Protein AF-A0A8J6DEE0-F1 (afdb_monomer)

Sequence (124 aa):
MSVDHVIMLTVALDGKPYLVEISVLSPFAGILVGMDFVLGQICALAHLVRYLLPVAPDPVIQHCNIRCMNGGSCSDDHCLCQKGYIGTHCGQPVCESGCLNGGRCVAPNRCACTYGFTGPQCER

Mean predicted aligned error: 17.92 Å

Secondary structure (DSSP, 8-state):
----EEEEEEEEETTEEEEEEEEE----SS---S----S-GGGGGSS---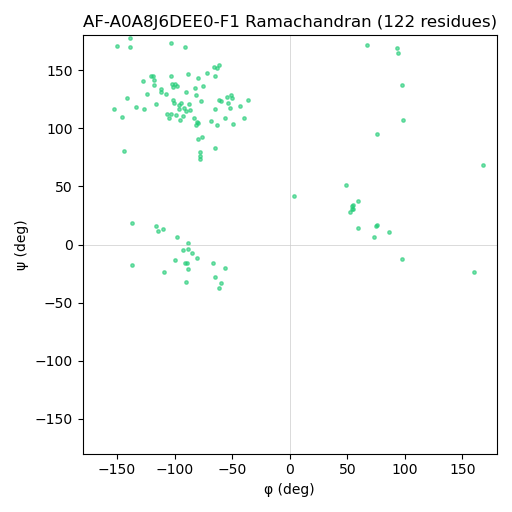-EEE----------SS---TTPEEETTEEEPPTTEESTTS-EE--TT---TT-EEEETTEEEPPTT--STTS--

Organism: Galemys pyrenaicus (NCBI:txid202257)

Radius of gyration: 30.8 Å; Cα contacts (8 Å, |Δi|>4): 199; chains: 1; bounding box: 59×52×76 Å

Nearest PDB structures (foldseek):
  3ho3-assembly1_A  TM=8.886E-01  e=1.065E-04  Homo sapiens
  7pgm-assembly1_C  TM=8.117E-01  e=1.065E-04  Homo sapiens
  2wft-assembly2_B  TM=7.739E-01  e=7.203E-05  Homo sapiens
  3ho5-assembly1_A  TM=5.168E-01  e=3.087E-05  Homo sapiens
  3ho4-assembly1_A  TM=5.365E-01  e=8.759E-05  Homo sapiens

pLDDT: mean 70.2, std 19.72, range [33.81, 92.88]

Foldseek 3Di:
DDQDDFDWDWDADPNFTWIFTDRDDDPDPPDDDDDDDDDDPPVVPPPPRPDRDRPPPPPPPVPLVAAAPPPWDDDPNATHEDPQFDDRRSCAGHQPVAAPPPWDDPHHQATDEDPPFDDSRSPD

Solvent-accessible surface area (backbone atoms only — not comparable to full-atom values): 7867 Å² total; per-residue (Å²): 139,72,77,83,48,78,45,80,44,81,46,73,56,97,88,41,64,31,47,39,67,44,77,48,74,72,90,66,98,83,80,80,88,77,88,81,95,69,97,69,71,81,74,74,75,78,82,64,91,79,53,87,47,73,52,72,69,69,76,78,60,76,78,38,88,53,72,47,33,84,80,20,45,77,54,94,65,37,38,50,48,42,92,42,33,38,65,76,34,19,74,42,43,37,39,91,86,50,43,37,82,80,20,42,60,74,34,57,65,33,40,47,48,43,93,90,40,37,68,69,33,20,79,76

Structure (mmCIF, N/CA/C/O backbone):
data_AF-A0A8J6DEE0-F1
#
_entry.id   AF-A0A8J6DEE0-F1
#
loop_
_atom_site.group_PDB
_atom_site.id
_atom_site.type_symbol
_atom_site.label_atom_id
_atom_site.label_alt_id
_atom_site.label_comp_id
_atom_site.label_asym_id
_atom_site.label_entity_id
_atom_site.label_seq_id
_atom_site.pdbx_PDB_ins_code
_atom_site.Cartn_x
_atom_site.Cartn_y
_atom_site.Cartn_z
_atom_site.occupancy
_atom_site.B_iso_or_equiv
_atom_site.auth_seq_id
_atom_site.auth_comp_id
_atom_s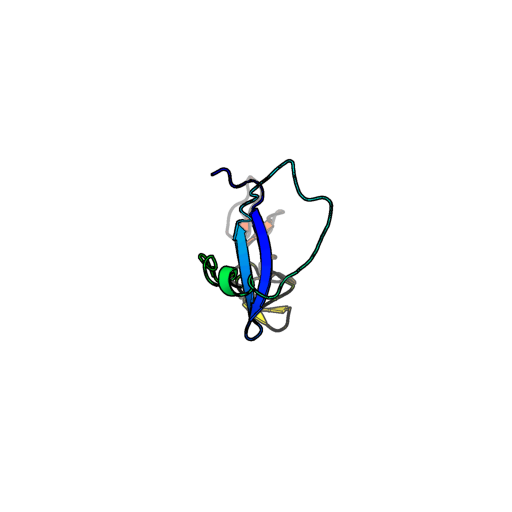ite.auth_asym_id
_atom_site.auth_atom_id
_atom_site.pdbx_PDB_model_num
ATOM 1 N N . MET A 1 1 ? 25.266 37.347 -24.607 1.00 44.88 1 MET A N 1
ATOM 2 C CA . MET A 1 1 ? 25.077 36.009 -25.202 1.00 44.88 1 MET A CA 1
ATOM 3 C C . MET A 1 1 ? 23.784 35.470 -24.612 1.00 44.88 1 MET A C 1
ATOM 5 O O . MET A 1 1 ? 23.796 35.064 -23.458 1.00 44.88 1 MET A O 1
ATOM 9 N N . SER A 1 2 ? 22.664 35.612 -25.315 1.00 37.88 2 SER A N 1
ATOM 10 C CA . SER A 1 2 ? 21.348 35.139 -24.858 1.00 37.88 2 SER A CA 1
ATOM 11 C C . SER A 1 2 ? 21.165 33.702 -25.345 1.00 37.88 2 SER A C 1
ATOM 13 O O . SER A 1 2 ? 21.453 33.417 -26.503 1.00 37.88 2 SER A O 1
ATOM 15 N N . VAL A 1 3 ? 20.763 32.791 -24.462 1.00 51.34 3 VAL A N 1
ATOM 16 C CA . VAL A 1 3 ? 20.480 31.389 -24.804 1.00 51.34 3 VAL A CA 1
ATOM 17 C C . VAL A 1 3 ? 18.972 31.304 -25.037 1.00 51.34 3 VAL A C 1
ATOM 19 O O . VAL A 1 3 ? 18.220 31.437 -24.079 1.00 51.34 3 VAL A O 1
ATOM 22 N N . ASP A 1 4 ? 18.522 31.172 -26.286 1.00 52.81 4 ASP A N 1
ATOM 23 C CA . ASP A 1 4 ? 17.083 31.253 -26.605 1.00 52.81 4 ASP A CA 1
ATOM 24 C C . ASP A 1 4 ? 16.363 29.896 -26.544 1.00 52.81 4 ASP A C 1
ATOM 26 O O . ASP A 1 4 ? 15.199 29.834 -26.151 1.00 52.81 4 ASP A O 1
ATOM 30 N N . HIS A 1 5 ? 17.037 28.783 -26.864 1.00 56.34 5 HIS A N 1
ATOM 31 C CA . HIS A 1 5 ? 16.413 27.457 -26.840 1.00 56.34 5 HIS A CA 1
ATOM 32 C C . HIS A 1 5 ? 17.288 26.414 -26.145 1.00 56.34 5 HIS A C 1
ATOM 34 O O . HIS A 1 5 ? 18.395 26.095 -26.585 1.00 56.34 5 HIS A O 1
ATOM 40 N N . VAL A 1 6 ? 16.745 25.866 -25.057 1.00 58.62 6 VAL A N 1
ATOM 41 C CA . VAL A 1 6 ? 17.248 24.664 -24.390 1.00 58.62 6 VAL A CA 1
ATOM 42 C C . VAL A 1 6 ? 16.497 23.482 -24.989 1.00 58.62 6 VAL A C 1
ATOM 44 O O . VAL A 1 6 ? 15.286 23.354 -24.799 1.00 58.62 6 VAL A O 1
ATOM 47 N N . ILE A 1 7 ? 17.193 22.646 -25.757 1.00 64.25 7 ILE A N 1
ATOM 48 C CA . ILE A 1 7 ? 16.607 21.429 -26.322 1.00 64.25 7 ILE A CA 1
ATOM 49 C C . ILE A 1 7 ? 16.971 20.268 -25.401 1.00 64.25 7 ILE A C 1
ATOM 51 O O . ILE A 1 7 ? 18.152 19.986 -25.200 1.00 64.25 7 ILE A O 1
ATOM 55 N N . MET A 1 8 ? 15.955 19.595 -24.858 1.00 63.16 8 MET A N 1
ATOM 56 C CA . MET A 1 8 ? 16.128 18.379 -24.064 1.00 63.16 8 MET A CA 1
ATOM 57 C C . MET A 1 8 ? 15.919 17.160 -24.959 1.00 63.16 8 MET A C 1
ATOM 59 O O . MET A 1 8 ? 14.833 16.960 -25.503 1.00 63.16 8 MET A O 1
ATOM 63 N N . LEU A 1 9 ? 16.964 16.353 -25.124 1.00 64.75 9 LEU A N 1
ATOM 64 C CA . LEU A 1 9 ? 16.931 15.122 -25.913 1.00 64.75 9 LEU A CA 1
ATOM 65 C C . LEU A 1 9 ? 17.215 13.920 -25.021 1.00 64.75 9 LEU A C 1
ATOM 67 O O . LEU A 1 9 ? 18.129 13.946 -24.201 1.00 64.75 9 LEU A O 1
ATOM 71 N N . THR A 1 10 ? 16.459 12.843 -25.216 1.00 70.12 10 THR A N 1
ATOM 72 C CA . THR A 1 10 ? 16.749 11.545 -24.602 1.00 70.12 10 THR A CA 1
ATOM 73 C C . THR A 1 10 ? 17.568 10.708 -25.575 1.00 70.12 10 THR A C 1
ATOM 75 O O . THR A 1 10 ? 17.123 10.437 -26.689 1.00 70.12 10 THR A O 1
ATOM 78 N N . VAL A 1 11 ? 18.761 10.288 -25.165 1.00 69.06 11 VAL A N 1
ATOM 79 C CA . VAL A 1 11 ? 19.646 9.419 -25.951 1.00 69.06 11 VAL A CA 1
ATOM 80 C C . VAL A 1 11 ? 19.892 8.116 -25.200 1.00 69.06 11 VAL A C 1
ATOM 82 O O . VAL A 1 11 ? 19.969 8.112 -23.976 1.00 69.06 11 VAL A O 1
ATOM 85 N N . ALA A 1 12 ? 20.009 6.999 -25.914 1.00 67.75 12 ALA A N 1
ATOM 86 C CA . ALA A 1 12 ? 20.321 5.704 -25.316 1.00 67.75 12 ALA A CA 1
ATOM 87 C C . ALA A 1 12 ? 21.806 5.375 -25.520 1.00 67.75 12 ALA A C 1
ATOM 89 O O . ALA A 1 12 ? 22.267 5.297 -26.659 1.00 67.75 12 ALA A O 1
ATOM 90 N N . LEU A 1 13 ? 22.547 5.157 -24.433 1.00 62.84 13 LEU A N 1
ATOM 91 C CA . LEU A 1 13 ? 23.938 4.691 -24.459 1.00 62.84 13 LEU A CA 1
ATOM 92 C C . LEU A 1 13 ? 24.026 3.414 -23.622 1.00 62.84 13 LEU A C 1
ATOM 94 O O . LEU A 1 13 ? 23.532 3.387 -22.499 1.00 62.84 13 LEU A O 1
ATOM 98 N N . ASP A 1 14 ? 24.614 2.343 -24.163 1.00 69.00 14 ASP A N 1
ATOM 99 C CA . ASP A 1 14 ? 24.728 1.047 -23.461 1.00 69.00 14 ASP A CA 1
ATOM 100 C C . ASP A 1 14 ? 23.370 0.495 -22.953 1.00 69.00 14 ASP A C 1
ATOM 102 O O . ASP A 1 14 ? 23.269 -0.139 -21.905 1.00 69.00 14 ASP A O 1
ATOM 106 N N . GLY A 1 15 ? 22.279 0.807 -23.662 1.00 64.06 15 GLY A N 1
ATOM 107 C CA . GLY A 1 15 ? 20.921 0.432 -23.256 1.00 64.06 15 GLY A CA 1
ATOM 108 C C . GLY A 1 15 ? 20.347 1.222 -22.071 1.00 64.06 15 GLY A C 1
ATOM 109 O O . GLY A 1 15 ? 19.246 0.899 -21.630 1.00 64.06 15 GLY A O 1
ATOM 110 N N . LYS A 1 16 ? 21.031 2.261 -21.564 1.00 54.34 16 LYS A N 1
ATOM 111 C CA . LYS A 1 16 ? 20.470 3.195 -20.571 1.00 54.34 16 LYS A CA 1
ATOM 112 C C . LYS A 1 16 ? 20.041 4.516 -21.223 1.00 54.34 16 LYS A C 1
ATOM 114 O O . LYS A 1 16 ? 20.778 5.034 -22.065 1.00 54.34 16 LYS A O 1
ATOM 119 N N . PRO A 1 17 ? 18.876 5.075 -20.845 1.00 65.44 17 PRO A N 1
ATOM 120 C CA . PRO A 1 17 ? 18.455 6.399 -21.283 1.00 65.44 17 PRO A CA 1
ATOM 121 C C . PRO A 1 17 ? 19.228 7.489 -20.529 1.00 65.44 17 PRO A C 1
ATOM 123 O O . PRO A 1 17 ? 19.386 7.435 -19.312 1.00 65.44 17 PRO A O 1
ATOM 126 N N . TYR A 1 18 ? 19.674 8.504 -21.256 1.00 68.00 18 TYR A N 1
ATOM 127 C CA . TYR A 1 18 ? 20.328 9.698 -20.737 1.00 68.00 18 TYR A CA 1
ATOM 128 C C . TYR A 1 18 ? 19.615 10.923 -21.278 1.00 68.00 18 TYR A C 1
ATOM 130 O O . TYR A 1 18 ? 19.215 10.949 -22.442 1.00 68.00 18 TYR A O 1
ATOM 138 N N . LEU A 1 19 ? 19.464 11.940 -20.437 1.00 63.72 19 LEU A N 1
ATOM 139 C CA . LEU A 1 19 ? 18.861 13.200 -20.837 1.00 63.72 19 LEU A CA 1
ATOM 140 C C . LEU A 1 19 ? 19.973 14.218 -21.071 1.00 63.72 19 LEU A C 1
ATOM 142 O O . LEU A 1 19 ? 20.827 14.428 -20.211 1.00 63.72 19 LEU A O 1
ATOM 146 N N . VAL A 1 20 ? 19.989 14.794 -22.267 1.00 68.19 20 VAL A N 1
ATOM 147 C CA . VAL A 1 20 ? 21.035 15.702 -22.726 1.00 68.19 20 VAL A CA 1
ATOM 148 C C . VAL A 1 20 ? 20.413 17.063 -22.964 1.00 68.19 20 VAL A C 1
ATOM 150 O O . VAL A 1 20 ? 19.509 17.212 -23.788 1.00 68.19 20 VAL A O 1
ATOM 153 N N . GLU A 1 21 ? 20.929 18.056 -22.249 1.00 60.47 21 GLU A N 1
ATOM 154 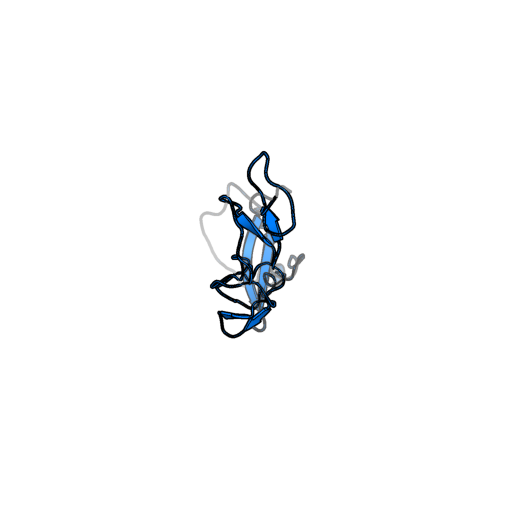C CA . GLU A 1 21 ? 20.619 19.456 -22.497 1.00 60.47 21 GLU A CA 1
ATOM 155 C C . GLU A 1 21 ? 21.562 20.000 -23.566 1.00 60.47 21 GLU A C 1
ATOM 157 O O . GLU A 1 21 ? 22.779 20.077 -23.373 1.00 60.47 21 GLU A O 1
ATOM 162 N N . ILE A 1 22 ? 20.994 20.376 -24.710 1.00 62.94 22 ILE A N 1
ATOM 163 C CA . ILE A 1 22 ? 21.732 21.022 -25.790 1.00 62.94 22 ILE A CA 1
ATOM 164 C C . ILE A 1 22 ? 21.380 22.505 -25.782 1.00 62.94 22 ILE A C 1
ATOM 166 O O . ILE A 1 22 ? 20.277 22.909 -26.158 1.00 62.94 22 ILE A O 1
ATOM 170 N N . SER A 1 23 ? 22.345 23.320 -25.365 1.00 52.56 23 SER A N 1
ATOM 171 C CA . SER A 1 23 ? 22.250 24.776 -25.429 1.00 52.56 23 SER A CA 1
ATOM 172 C C . SER A 1 23 ? 22.593 25.241 -26.841 1.00 52.56 23 SER A C 1
ATOM 174 O O . SER A 1 23 ? 23.766 25.275 -27.223 1.00 52.56 23 SER A O 1
ATOM 176 N N . VAL A 1 24 ? 21.578 25.599 -27.628 1.00 56.53 24 VAL A N 1
ATOM 177 C CA . VAL A 1 24 ? 21.793 26.137 -28.975 1.00 56.53 24 VAL A CA 1
ATOM 178 C C . VAL A 1 24 ? 22.086 27.630 -28.859 1.00 56.53 24 VAL A C 1
ATOM 180 O O . VAL A 1 24 ? 21.218 28.438 -28.532 1.00 56.53 24 VAL A O 1
ATOM 183 N N . LEU A 1 25 ? 23.339 28.004 -29.110 1.00 48.41 25 LEU A N 1
ATOM 184 C CA . LEU A 1 25 ? 23.750 29.400 -29.223 1.00 48.41 25 LEU A CA 1
ATOM 185 C C . LEU A 1 25 ? 23.364 29.897 -30.624 1.00 48.41 25 LEU A C 1
ATOM 187 O O . LEU A 1 25 ? 24.137 29.738 -31.564 1.00 48.41 25 LEU A O 1
ATOM 191 N N . SE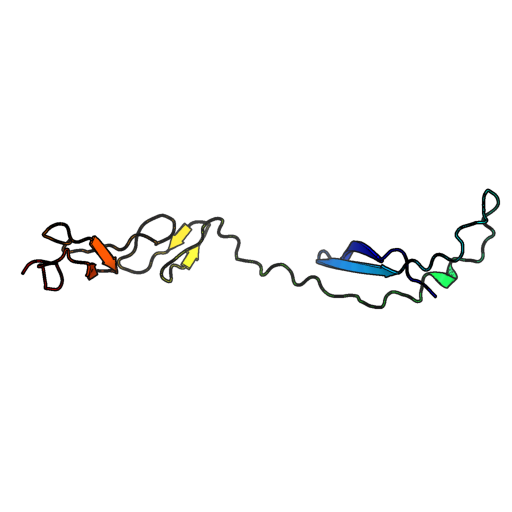R A 1 26 ? 22.167 30.461 -30.792 1.00 44.44 26 SER A N 1
ATOM 192 C CA . SER A 1 26 ? 21.799 31.174 -32.027 1.00 44.44 26 SER A CA 1
ATOM 193 C C . SER A 1 26 ? 22.731 32.372 -32.228 1.00 44.44 26 SER A C 1
ATOM 195 O O . SER A 1 26 ? 22.782 33.217 -31.333 1.00 44.44 26 SER A O 1
ATOM 197 N N . PRO A 1 27 ? 23.442 32.529 -33.363 1.00 54.28 27 PRO A N 1
ATOM 198 C CA . PRO A 1 27 ? 24.195 33.758 -33.567 1.00 54.28 27 PRO A CA 1
ATOM 199 C C . PRO A 1 27 ? 23.379 34.875 -34.244 1.00 54.28 27 PRO A C 1
ATOM 201 O O . PRO A 1 27 ? 23.738 36.032 -34.068 1.00 54.28 27 PRO A O 1
ATOM 204 N N . PHE A 1 28 ? 22.280 34.612 -34.968 1.00 44.38 28 PHE A N 1
ATOM 205 C CA . PHE A 1 28 ? 21.590 35.664 -35.737 1.00 44.38 28 PHE A CA 1
ATOM 206 C C . PHE A 1 28 ? 20.092 35.395 -35.940 1.00 44.38 28 PHE A C 1
ATOM 208 O O . PHE A 1 28 ? 19.714 34.495 -36.684 1.00 44.38 28 PHE A O 1
ATOM 215 N N . ALA A 1 29 ? 19.232 36.258 -35.398 1.00 39.81 29 ALA A N 1
ATOM 216 C CA . ALA A 1 29 ? 17.984 36.591 -36.076 1.00 39.81 29 ALA A CA 1
ATOM 217 C C . ALA A 1 29 ? 18.344 37.562 -37.216 1.00 39.81 29 ALA A C 1
ATOM 219 O O . ALA A 1 29 ? 18.473 38.759 -36.973 1.00 39.81 29 ALA A O 1
ATOM 220 N N . GLY A 1 30 ? 18.599 37.075 -38.439 1.00 43.81 30 GLY A N 1
ATOM 221 C CA . GLY A 1 30 ? 18.625 37.989 -39.591 1.00 43.81 30 GLY A CA 1
ATOM 222 C C . GLY A 1 30 ? 19.337 37.591 -40.883 1.00 43.81 30 GLY A C 1
ATOM 223 O O . GLY A 1 30 ? 18.992 38.156 -41.912 1.00 43.81 30 GLY A O 1
ATOM 224 N N . ILE A 1 31 ? 20.315 36.683 -40.912 1.00 41.12 31 ILE A N 1
ATOM 225 C CA . ILE A 1 31 ? 21.098 36.469 -42.146 1.00 41.12 31 ILE A CA 1
ATOM 226 C C . ILE A 1 31 ? 21.481 34.997 -42.258 1.00 41.12 31 ILE A C 1
ATOM 228 O O . ILE A 1 31 ? 22.287 34.535 -41.463 1.00 41.12 31 ILE A O 1
ATOM 232 N N . LEU A 1 32 ? 20.881 34.281 -43.215 1.00 38.75 32 LEU A N 1
ATOM 233 C CA . LEU A 1 32 ? 21.475 33.210 -44.042 1.00 38.75 32 LEU A CA 1
ATOM 234 C C . LEU A 1 32 ? 20.351 32.465 -44.777 1.00 38.75 32 LEU A C 1
ATOM 236 O O . LEU A 1 32 ? 20.029 31.307 -44.523 1.00 38.75 32 LEU A O 1
ATOM 240 N N . VAL A 1 33 ? 19.737 33.180 -45.717 1.00 41.56 33 VAL A N 1
ATOM 241 C CA . VAL A 1 33 ? 19.079 32.561 -46.863 1.00 41.56 33 VAL A CA 1
ATOM 242 C C . VAL A 1 33 ? 20.208 32.218 -47.837 1.00 41.56 33 VAL A C 1
ATOM 244 O O . VAL A 1 33 ? 20.761 33.114 -48.464 1.00 41.56 33 VAL A O 1
ATOM 247 N N . GLY A 1 34 ? 20.572 30.939 -47.931 1.00 46.59 34 GLY A N 1
ATOM 248 C CA . GLY A 1 34 ? 21.380 30.406 -49.031 1.00 46.59 34 GLY A CA 1
ATOM 249 C C . GLY A 1 34 ? 22.893 30.251 -48.806 1.00 46.59 34 GLY A C 1
ATOM 250 O O . GLY A 1 34 ? 23.573 31.172 -48.369 1.00 46.59 34 GLY A O 1
ATOM 251 N N . MET A 1 35 ? 23.373 29.094 -49.288 1.00 42.31 35 MET A N 1
ATOM 252 C CA . MET A 1 35 ? 24.686 28.829 -49.905 1.00 42.31 35 MET A CA 1
ATOM 253 C C . MET A 1 35 ? 25.795 28.204 -49.016 1.00 42.31 35 MET A C 1
ATOM 255 O O . MET A 1 35 ? 26.414 28.844 -48.174 1.00 42.31 35 MET A O 1
ATOM 259 N N . ASP A 1 36 ? 26.030 26.917 -49.317 1.00 39.47 36 ASP A N 1
ATOM 260 C CA . ASP A 1 36 ? 27.317 26.216 -49.478 1.00 39.47 36 ASP A CA 1
ATOM 261 C C . ASP A 1 36 ? 28.167 25.814 -48.253 1.00 39.47 36 ASP A C 1
ATOM 263 O O . ASP A 1 36 ? 29.050 26.516 -47.764 1.00 39.47 36 ASP A O 1
ATOM 267 N N . PHE A 1 37 ? 27.954 24.555 -47.844 1.00 39.19 37 PHE A N 1
ATOM 268 C CA . PHE A 1 37 ? 28.787 23.763 -46.936 1.00 39.19 37 PHE A CA 1
ATOM 269 C C . PHE A 1 37 ? 30.187 23.518 -47.536 1.00 39.19 37 PHE A C 1
ATOM 271 O O . PHE A 1 37 ? 30.374 22.626 -48.364 1.00 39.19 37 PHE A O 1
ATOM 278 N N . VAL A 1 38 ? 31.198 24.257 -47.070 1.00 33.81 38 VAL A N 1
ATOM 279 C CA . VAL A 1 38 ? 32.619 23.948 -47.307 1.00 33.81 38 VAL A CA 1
ATOM 280 C C . VAL A 1 38 ? 33.231 23.336 -46.042 1.00 33.81 38 VAL A C 1
ATOM 282 O O . VAL A 1 38 ? 33.350 23.988 -45.012 1.00 33.81 38 VAL A O 1
ATOM 285 N N . LEU A 1 39 ? 33.567 22.049 -46.157 1.00 39.84 39 LEU A N 1
ATOM 286 C CA . LEU A 1 39 ? 34.533 21.182 -45.450 1.00 39.84 39 LEU A CA 1
ATOM 287 C C . LEU A 1 39 ? 35.376 21.700 -44.236 1.00 39.84 39 LEU A C 1
ATOM 289 O O . LEU A 1 39 ? 36.545 21.339 -44.126 1.00 39.84 39 LEU A O 1
ATOM 293 N N . GLY A 1 40 ? 34.832 22.477 -43.288 1.00 41.56 40 GLY A N 1
ATOM 294 C CA . GLY A 1 40 ? 35.621 23.027 -42.161 1.00 41.56 40 GLY A CA 1
ATOM 295 C C . GLY A 1 40 ? 34.997 22.997 -40.757 1.00 41.56 40 GLY A C 1
ATOM 296 O O . GLY A 1 40 ? 35.722 23.102 -39.769 1.00 41.56 40 GLY A O 1
ATOM 297 N N . GLN A 1 41 ? 33.680 22.816 -40.620 1.00 38.09 41 GLN A N 1
ATOM 298 C CA . GLN A 1 41 ? 32.974 23.074 -39.349 1.00 38.09 41 GLN A CA 1
ATOM 299 C C . GLN A 1 41 ? 32.703 21.848 -38.458 1.00 38.09 41 GLN A C 1
ATOM 301 O O . GLN A 1 41 ? 32.063 21.982 -37.417 1.00 38.09 41 GLN A O 1
ATOM 306 N N . ILE A 1 42 ? 33.210 20.660 -38.798 1.00 45.78 42 ILE A N 1
ATOM 307 C CA . ILE A 1 42 ? 33.031 19.463 -37.950 1.00 45.78 42 ILE A CA 1
ATOM 308 C C . ILE A 1 42 ? 33.765 19.551 -36.596 1.00 45.78 42 ILE A C 1
ATOM 310 O O . ILE A 1 42 ? 33.413 18.829 -35.669 1.00 45.78 42 ILE A O 1
ATOM 314 N N . CYS A 1 43 ? 34.717 20.478 -36.423 1.00 40.53 43 CYS A N 1
ATOM 315 C CA . CYS A 1 43 ? 35.457 20.634 -35.161 1.00 40.53 43 CYS A CA 1
ATOM 316 C C . CYS A 1 43 ? 34.720 21.417 -34.056 1.00 40.53 43 CYS A C 1
ATOM 318 O O . CYS A 1 43 ? 35.161 21.385 -32.909 1.00 40.53 43 CYS A O 1
ATOM 320 N N . ALA A 1 44 ? 33.600 22.094 -34.339 1.00 43.00 44 ALA A N 1
ATOM 321 C CA . ALA A 1 44 ? 32.883 22.889 -33.328 1.00 43.00 44 ALA A CA 1
ATOM 322 C C . ALA A 1 44 ? 31.831 22.093 -32.525 1.00 43.00 44 ALA A C 1
ATOM 324 O O . ALA A 1 44 ? 31.166 22.650 -31.655 1.00 43.00 44 ALA A O 1
ATOM 325 N N . LEU A 1 45 ? 31.680 20.791 -32.793 1.00 45.88 45 LEU A N 1
ATOM 326 C CA . LEU A 1 45 ? 30.688 19.924 -32.141 1.00 45.88 45 LEU A CA 1
ATOM 327 C C . LEU A 1 45 ? 31.191 19.274 -30.838 1.00 45.88 45 LEU A C 1
ATOM 329 O O . LEU A 1 45 ? 30.426 18.601 -30.154 1.00 45.88 45 LEU A O 1
ATOM 333 N N . ALA A 1 46 ? 32.459 19.479 -30.461 1.00 43.78 46 ALA A N 1
ATOM 334 C CA . ALA A 1 46 ? 33.093 18.754 -29.356 1.00 43.78 46 ALA A CA 1
ATOM 335 C C . ALA A 1 46 ? 33.014 19.441 -27.973 1.00 43.78 46 ALA A C 1
ATOM 337 O O . ALA A 1 46 ? 33.461 18.855 -26.992 1.00 43.78 46 ALA A O 1
ATOM 338 N N . HIS A 1 47 ? 32.482 20.666 -27.857 1.00 44.00 47 HIS A N 1
ATOM 339 C CA . HIS A 1 47 ? 32.756 21.521 -26.685 1.00 44.00 47 HIS A CA 1
ATOM 340 C C . HIS A 1 47 ? 31.568 21.897 -25.781 1.00 44.00 47 HIS A C 1
ATOM 342 O O . HIS A 1 47 ? 31.706 22.806 -24.962 1.00 44.00 47 HIS A O 1
ATOM 348 N N . LEU A 1 48 ? 30.418 21.219 -25.874 1.00 48.88 48 LEU A N 1
ATOM 349 C CA . LEU A 1 48 ? 29.243 21.548 -25.042 1.00 48.88 48 LEU A CA 1
ATOM 350 C C . LEU A 1 48 ? 28.497 20.343 -24.443 1.00 48.88 48 LEU A C 1
ATOM 352 O O . LEU A 1 48 ? 27.382 20.501 -23.956 1.00 48.88 48 LEU A O 1
ATOM 356 N N . VAL A 1 49 ? 29.114 19.158 -24.370 1.00 47.31 49 VAL A N 1
ATOM 357 C CA . VAL A 1 49 ? 28.572 18.040 -23.569 1.00 47.31 49 VAL A CA 1
ATOM 358 C C . VAL A 1 49 ? 28.888 18.302 -22.093 1.00 47.31 49 VAL A C 1
ATOM 360 O O . VAL A 1 49 ? 29.853 17.776 -21.544 1.00 47.31 49 VAL A O 1
ATOM 363 N N . ARG A 1 50 ? 28.143 19.220 -21.468 1.00 54.41 50 ARG A N 1
ATOM 364 C CA . ARG A 1 50 ? 28.448 19.718 -20.115 1.00 54.41 50 ARG A CA 1
ATOM 365 C C . ARG A 1 50 ? 27.621 19.091 -18.993 1.00 54.41 50 ARG A C 1
ATOM 367 O O . ARG A 1 50 ? 28.032 19.212 -17.846 1.00 54.41 50 ARG A O 1
ATOM 374 N N . TYR A 1 51 ? 26.536 18.378 -19.300 1.00 50.22 51 TYR A N 1
ATOM 375 C CA . TYR A 1 51 ? 25.688 17.744 -18.285 1.00 50.22 51 TYR A CA 1
ATOM 376 C C . TYR A 1 51 ? 25.146 16.402 -18.785 1.00 50.22 51 TYR A C 1
ATOM 378 O O . TYR A 1 51 ? 24.017 16.296 -19.250 1.00 50.22 51 TYR A O 1
ATOM 386 N N . LEU A 1 52 ? 25.970 15.354 -18.699 1.00 50.31 52 LEU A N 1
ATOM 387 C CA . LEU A 1 52 ? 25.481 13.974 -18.734 1.00 50.31 52 LEU A CA 1
ATOM 388 C C . LEU A 1 52 ? 24.911 13.654 -17.353 1.00 50.31 52 LEU A C 1
ATOM 390 O O . LEU A 1 52 ? 25.585 13.058 -16.512 1.00 50.31 52 LEU A O 1
ATOM 394 N N . LEU A 1 53 ? 23.690 14.112 -17.091 1.00 53.00 53 LEU A N 1
ATOM 395 C CA . LEU A 1 53 ? 22.970 13.677 -15.905 1.00 53.00 53 LEU A CA 1
ATOM 396 C C . LEU A 1 53 ? 22.429 12.272 -16.194 1.00 53.00 53 LEU A C 1
ATOM 398 O O . LEU A 1 53 ? 21.722 12.085 -17.190 1.00 53.00 53 LEU A O 1
ATOM 402 N N . PRO A 1 54 ? 22.760 11.260 -15.373 1.00 47.25 54 PRO A N 1
ATOM 403 C CA . PRO A 1 54 ? 22.038 10.007 -15.449 1.00 47.25 54 PRO A CA 1
ATOM 404 C C . PRO A 1 54 ? 20.574 10.335 -15.162 1.00 47.25 54 PRO A C 1
ATOM 406 O O . PRO A 1 54 ? 20.258 10.897 -14.111 1.00 47.25 54 PRO A O 1
ATOM 409 N N . VAL A 1 55 ? 19.678 9.985 -16.089 1.00 53.41 55 VAL A N 1
ATOM 410 C CA . VAL A 1 55 ? 18.295 9.732 -15.693 1.00 53.41 55 VAL A CA 1
ATOM 411 C C . VAL A 1 55 ? 18.435 8.653 -14.637 1.00 53.41 55 VAL A C 1
ATOM 413 O O . VAL A 1 55 ? 18.878 7.543 -14.936 1.00 53.41 55 VAL A O 1
ATOM 416 N N . ALA A 1 56 ? 18.183 9.014 -13.376 1.00 59.91 56 ALA A N 1
ATOM 417 C CA . ALA A 1 56 ? 17.918 7.996 -12.386 1.00 59.91 56 ALA A CA 1
ATOM 418 C C . ALA A 1 56 ? 16.820 7.157 -13.037 1.00 59.91 56 ALA A C 1
ATOM 420 O O . ALA A 1 56 ? 15.790 7.747 -13.381 1.00 59.91 56 ALA A O 1
ATOM 421 N N . PRO A 1 57 ? 17.049 5.859 -13.323 1.00 55.69 57 PRO A N 1
ATOM 422 C CA . PRO A 1 57 ? 15.938 5.027 -13.726 1.00 55.69 57 PRO A CA 1
ATOM 423 C C . PRO A 1 57 ? 14.894 5.285 -12.655 1.00 55.69 57 PRO A C 1
ATOM 425 O O . PRO A 1 57 ? 15.238 5.233 -11.462 1.00 55.69 57 PRO A O 1
ATOM 428 N N . ASP A 1 58 ? 13.679 5.663 -13.068 1.00 58.22 58 ASP A N 1
ATOM 429 C CA . ASP A 1 58 ? 12.527 5.643 -12.177 1.00 58.22 58 ASP A CA 1
ATOM 430 C C . ASP A 1 58 ? 12.732 4.414 -11.312 1.00 58.22 58 ASP A C 1
ATOM 432 O O . ASP A 1 58 ? 13.043 3.366 -11.904 1.00 58.22 58 ASP A O 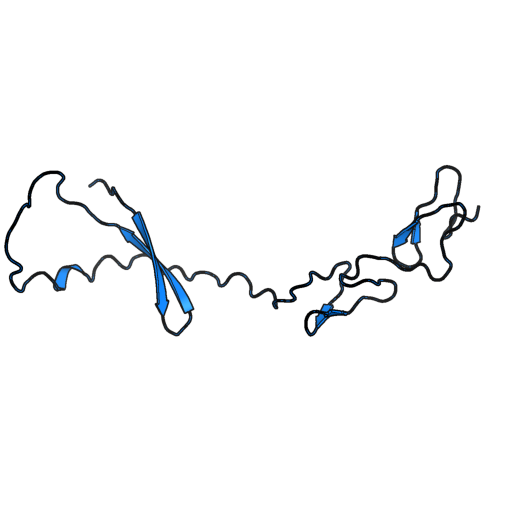1
ATOM 436 N N . PRO A 1 59 ? 12.742 4.553 -9.964 1.00 62.75 59 PRO A N 1
ATOM 437 C CA . PRO A 1 59 ? 13.091 3.444 -9.093 1.00 62.75 59 PRO A CA 1
ATOM 438 C C . PRO A 1 59 ? 12.357 2.270 -9.685 1.00 62.75 59 PRO A C 1
ATOM 440 O O . PRO A 1 59 ? 11.151 2.408 -9.911 1.00 62.75 59 PRO A O 1
ATOM 443 N N . VAL A 1 60 ? 13.090 1.230 -10.106 1.00 50.00 60 VAL A N 1
ATOM 444 C CA . VAL A 1 60 ? 12.467 0.038 -10.662 1.00 50.00 60 VAL A CA 1
ATOM 445 C C . VAL A 1 60 ? 11.705 -0.510 -9.472 1.00 50.00 60 VAL A C 1
ATOM 447 O O . VAL A 1 60 ? 12.203 -1.317 -8.693 1.00 50.00 60 VAL A O 1
ATOM 450 N N . ILE A 1 61 ? 10.513 0.050 -9.266 1.00 60.03 61 ILE A N 1
ATOM 451 C CA . ILE A 1 61 ? 9.390 -0.519 -8.583 1.00 60.03 61 ILE A CA 1
ATOM 452 C C . ILE A 1 61 ? 9.391 -1.839 -9.306 1.00 60.03 61 ILE A C 1
ATOM 454 O O . ILE A 1 61 ? 9.108 -1.849 -10.505 1.00 60.03 61 ILE A O 1
ATOM 458 N N . GLN A 1 62 ? 9.876 -2.902 -8.649 1.00 51.97 62 GLN A N 1
ATOM 459 C CA . GLN A 1 62 ? 9.569 -4.255 -9.082 1.00 51.97 62 GLN A CA 1
ATOM 460 C C . GLN A 1 62 ? 8.118 -4.153 -9.486 1.00 51.97 62 GLN A C 1
ATOM 462 O O . GLN A 1 62 ? 7.317 -3.779 -8.621 1.00 51.97 62 GLN A O 1
ATOM 467 N N . HIS A 1 63 ? 7.861 -4.216 -10.798 1.00 57.91 63 HIS A N 1
ATOM 468 C CA . HIS A 1 63 ? 6.621 -3.707 -11.362 1.00 57.91 63 HIS A CA 1
ATOM 469 C C . HIS A 1 63 ? 5.583 -4.760 -11.052 1.00 57.91 63 HIS A C 1
ATOM 471 O O . HIS A 1 63 ? 5.198 -5.560 -11.883 1.00 57.91 63 HIS A O 1
ATOM 477 N N . CYS A 1 64 ? 5.224 -4.782 -9.783 1.00 70.69 64 CYS A N 1
ATOM 478 C CA . CYS A 1 64 ? 3.996 -5.275 -9.289 1.00 70.69 64 CYS A CA 1
ATOM 479 C C . CYS A 1 64 ? 3.009 -4.263 -9.822 1.00 70.69 64 CYS A C 1
ATOM 481 O O . CYS A 1 64 ? 2.959 -3.114 -9.357 1.00 70.69 64 CYS A O 1
ATOM 483 N N . ASN A 1 65 ? 2.255 -4.677 -10.828 1.00 78.31 65 ASN A N 1
ATOM 484 C CA . ASN A 1 65 ? 1.146 -3.882 -11.325 1.00 78.31 65 ASN A CA 1
ATOM 485 C C . ASN A 1 65 ? 0.164 -3.561 -10.171 1.00 78.31 65 ASN A C 1
ATOM 487 O O . ASN A 1 65 ? -0.584 -2.585 -10.204 1.00 78.31 65 ASN A O 1
ATOM 491 N N . ILE A 1 66 ? 0.231 -4.348 -9.088 1.00 81.25 66 ILE A N 1
ATOM 492 C CA . ILE A 1 66 ? -0.482 -4.147 -7.836 1.00 81.25 66 ILE A CA 1
ATOM 493 C C . ILE A 1 66 ? 0.383 -3.546 -6.714 1.00 81.25 66 ILE A C 1
ATOM 495 O O . ILE A 1 66 ? 1.504 -3.960 -6.436 1.00 81.25 66 ILE A O 1
ATOM 499 N N . ARG A 1 67 ? -0.166 -2.560 -5.997 1.00 84.31 67 ARG A N 1
ATOM 500 C CA . ARG A 1 67 ? 0.462 -1.981 -4.800 1.00 84.31 67 ARG A CA 1
ATOM 501 C C . ARG A 1 67 ? 0.012 -2.737 -3.552 1.00 84.31 67 ARG A C 1
ATOM 503 O O . ARG A 1 67 ? -1.157 -2.667 -3.181 1.00 84.31 67 ARG A O 1
ATOM 510 N N . CYS A 1 68 ? 0.940 -3.417 -2.884 1.00 88.81 68 CYS A N 1
ATOM 511 C CA . CYS A 1 68 ? 0.660 -4.120 -1.632 1.00 88.81 68 CYS A CA 1
ATOM 512 C C . CYS A 1 68 ? 0.679 -3.157 -0.438 1.00 88.81 68 CYS A C 1
ATOM 514 O O . CYS A 1 68 ? 1.636 -2.406 -0.251 1.00 88.81 68 CYS A O 1
ATOM 516 N N . MET A 1 69 ? -0.378 -3.180 0.375 1.00 89.19 69 MET A N 1
ATOM 517 C CA . MET A 1 69 ? -0.513 -2.374 1.594 1.00 89.19 69 MET A CA 1
ATOM 518 C C . MET A 1 69 ? -0.263 -3.214 2.857 1.00 89.19 69 MET A C 1
ATOM 520 O O . MET A 1 69 ? -0.097 -4.431 2.786 1.00 89.19 69 MET A O 1
ATOM 524 N N . ASN A 1 70 ? -0.217 -2.556 4.023 1.00 88.50 70 ASN A N 1
ATOM 525 C CA . ASN A 1 70 ? -0.110 -3.196 5.345 1.00 88.50 70 ASN A CA 1
ATOM 526 C C . ASN A 1 70 ? 1.083 -4.162 5.502 1.00 88.50 70 ASN A C 1
ATOM 528 O O . ASN A 1 70 ? 0.993 -5.169 6.201 1.00 88.50 70 ASN A O 1
ATOM 532 N N . GLY A 1 71 ? 2.207 -3.857 4.845 1.00 85.44 71 GLY A N 1
ATOM 533 C CA . GLY A 1 71 ? 3.420 -4.679 4.904 1.00 85.44 71 GLY A CA 1
ATOM 534 C C . GLY A 1 71 ? 3.357 -5.967 4.076 1.00 85.44 71 GLY A C 1
ATOM 535 O O . GLY A 1 71 ? 4.158 -6.868 4.313 1.00 85.44 71 GLY A O 1
ATOM 536 N N . GLY A 1 72 ? 2.414 -6.075 3.132 1.00 89.62 72 GLY A N 1
ATOM 537 C CA . GLY A 1 72 ? 2.396 -7.160 2.153 1.00 89.62 72 GLY A CA 1
ATOM 538 C C . GLY A 1 72 ? 3.604 -7.106 1.214 1.00 89.62 72 GLY A C 1
ATOM 539 O O . GLY A 1 72 ? 4.069 -6.025 0.845 1.00 89.62 72 GLY A O 1
ATOM 540 N N . SER A 1 73 ? 4.107 -8.273 0.818 1.00 88.88 73 SER A N 1
ATOM 541 C CA . SER A 1 73 ? 5.212 -8.401 -0.140 1.00 88.88 73 SER A CA 1
ATOM 542 C C . SER A 1 73 ? 4.664 -8.730 -1.523 1.00 88.88 73 SER A C 1
ATOM 544 O O . SER A 1 73 ? 3.761 -9.549 -1.640 1.00 88.88 73 SER A O 1
ATOM 546 N N . CYS A 1 74 ? 5.196 -8.114 -2.576 1.00 86.81 74 CYS A N 1
ATOM 547 C CA . CYS A 1 74 ? 4.822 -8.488 -3.937 1.00 86.81 74 CYS A CA 1
ATOM 548 C C . CYS A 1 74 ? 5.605 -9.724 -4.407 1.00 86.81 74 CYS A C 1
ATOM 550 O O . CYS A 1 74 ? 6.824 -9.765 -4.245 1.00 86.81 74 CYS A O 1
ATOM 552 N N . SER A 1 75 ? 4.913 -10.684 -5.025 1.00 87.75 75 SER A N 1
ATOM 553 C CA . SER A 1 75 ? 5.486 -11.803 -5.781 1.00 87.75 75 SER A CA 1
ATOM 554 C C . SER A 1 75 ? 4.618 -12.064 -7.011 1.00 87.75 75 SER A C 1
ATOM 556 O O . SER A 1 75 ? 3.416 -12.254 -6.856 1.00 87.75 75 SER A O 1
ATOM 558 N N . ASP A 1 76 ? 5.205 -12.073 -8.210 1.00 85.44 76 ASP A N 1
ATOM 559 C CA . ASP A 1 76 ? 4.519 -12.422 -9.472 1.00 85.44 76 ASP A CA 1
ATOM 560 C C . ASP A 1 76 ? 3.176 -11.687 -9.686 1.00 85.44 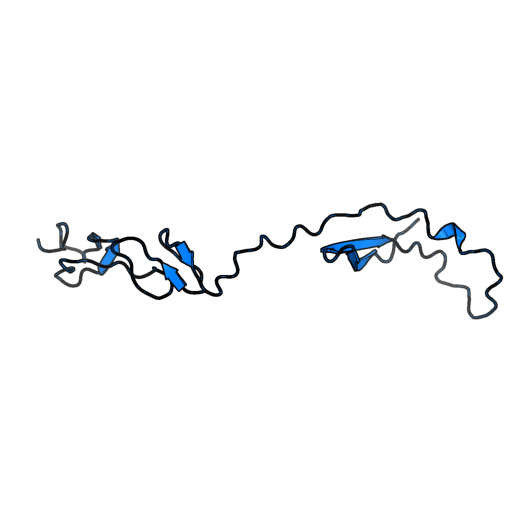76 ASP A C 1
ATOM 562 O O . ASP A 1 76 ? 2.141 -12.311 -9.907 1.00 85.44 76 ASP A O 1
ATOM 566 N N . ASP A 1 77 ? 3.168 -10.353 -9.553 1.00 84.06 77 ASP A N 1
ATOM 567 C CA . ASP A 1 77 ? 1.959 -9.506 -9.653 1.00 84.06 77 ASP A CA 1
ATOM 568 C C . ASP A 1 77 ? 0.845 -9.818 -8.634 1.00 84.06 77 ASP A C 1
ATOM 570 O O . ASP A 1 77 ? -0.280 -9.320 -8.735 1.00 84.06 77 ASP A O 1
ATOM 574 N N . HIS A 1 78 ? 1.162 -10.589 -7.597 1.00 86.31 78 HIS A N 1
ATOM 575 C CA . HIS A 1 78 ? 0.286 -10.902 -6.480 1.00 86.31 78 HIS A CA 1
ATOM 576 C C . HIS A 1 78 ? 0.871 -10.391 -5.163 1.00 86.31 78 HIS A C 1
ATOM 578 O O . HIS A 1 78 ? 2.069 -10.481 -4.894 1.00 86.31 78 HIS A O 1
ATOM 584 N N . CYS A 1 79 ? 0.003 -9.877 -4.293 1.00 90.38 79 CYS A N 1
ATOM 585 C CA . CYS A 1 79 ? 0.413 -9.497 -2.950 1.00 90.38 79 CYS A CA 1
ATOM 586 C C . CYS A 1 79 ? 0.315 -10.680 -1.989 1.00 90.38 79 CYS A C 1
ATOM 588 O O . CYS A 1 79 ? -0.760 -11.225 -1.738 1.00 90.38 79 CYS A O 1
ATOM 590 N N . LEU A 1 80 ? 1.448 -11.026 -1.390 1.00 91.94 80 LEU A N 1
ATOM 591 C CA . LEU A 1 80 ? 1.542 -11.916 -0.246 1.00 91.94 80 LEU A CA 1
ATOM 592 C C . LEU A 1 80 ? 1.210 -11.120 1.017 1.00 91.94 80 LEU A C 1
ATOM 594 O O . LEU A 1 80 ? 2.000 -10.295 1.485 1.00 91.94 80 LEU A O 1
ATOM 598 N N . CYS A 1 81 ? 0.012 -11.346 1.549 1.00 91.94 81 CYS A N 1
ATOM 599 C CA . CYS A 1 81 ? -0.481 -10.620 2.710 1.00 91.94 81 CYS A CA 1
ATOM 600 C C . CYS A 1 81 ? 0.085 -11.155 4.025 1.00 91.94 81 CYS A C 1
ATOM 602 O O . CYS A 1 81 ? 0.230 -12.359 4.234 1.00 91.94 81 CYS A O 1
ATOM 604 N N . GLN A 1 82 ? 0.349 -10.226 4.942 1.00 90.00 82 GLN A N 1
ATOM 605 C CA . GLN A 1 82 ? 0.628 -10.528 6.341 1.00 90.00 82 GLN A CA 1
ATOM 606 C C . 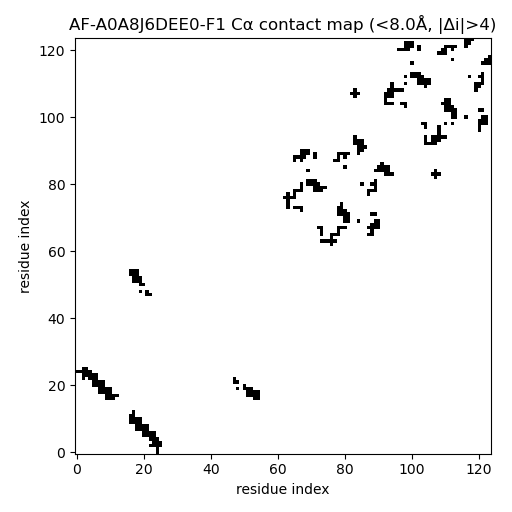GLN A 1 82 ? -0.576 -11.224 6.994 1.00 90.00 82 GLN A C 1
ATOM 608 O O . GLN A 1 82 ? -1.726 -11.041 6.580 1.00 90.00 82 GLN A O 1
ATOM 613 N N . LYS A 1 83 ? -0.320 -12.005 8.050 1.00 90.50 83 LYS A N 1
ATOM 614 C CA . LYS A 1 83 ? -1.371 -12.726 8.779 1.00 90.50 83 LYS A CA 1
ATOM 615 C C . LYS A 1 83 ? -2.462 -11.751 9.239 1.00 90.50 83 LYS A C 1
ATOM 617 O O . LYS A 1 83 ? -2.176 -10.760 9.906 1.00 90.50 83 LYS A O 1
ATOM 622 N N . GLY A 1 84 ? -3.712 -12.059 8.896 1.00 91.06 84 GLY A N 1
ATOM 623 C CA . GLY A 1 84 ? -4.867 -11.232 9.243 1.00 91.06 84 GLY A CA 1
ATOM 624 C C . GLY A 1 84 ? -5.169 -10.094 8.263 1.00 91.06 84 GLY A C 1
ATOM 625 O O . GLY A 1 84 ? -6.009 -9.258 8.575 1.00 91.06 84 GLY A O 1
ATOM 626 N N . TYR A 1 85 ? -4.538 -10.063 7.087 1.00 92.38 85 TYR A N 1
ATOM 627 C CA . TYR A 1 85 ? -4.936 -9.212 5.963 1.00 92.38 85 TYR A CA 1
ATOM 628 C C . TYR A 1 85 ? -5.260 -10.060 4.736 1.00 92.38 85 TYR A C 1
ATOM 630 O O . TYR A 1 85 ? -4.629 -11.086 4.491 1.00 92.38 85 TYR A O 1
ATOM 638 N N . ILE A 1 86 ? -6.245 -9.615 3.961 1.00 90.12 86 ILE A N 1
ATOM 639 C CA . ILE A 1 86 ? -6.705 -10.254 2.728 1.00 90.12 86 ILE A CA 1
ATOM 640 C C . ILE A 1 86 ? -6.990 -9.208 1.645 1.00 90.12 86 ILE A C 1
ATOM 642 O O . ILE A 1 86 ? -6.900 -7.993 1.859 1.00 90.12 86 ILE A O 1
ATOM 646 N N . GLY A 1 87 ? -7.365 -9.706 0.469 1.00 90.75 87 GLY A N 1
ATOM 647 C CA . GLY A 1 87 ? -7.633 -8.909 -0.720 1.00 90.75 87 GLY A CA 1
ATOM 648 C C . GLY A 1 87 ? -6.406 -8.800 -1.617 1.00 90.75 87 GLY A C 1
ATOM 649 O O . GLY A 1 87 ? -5.286 -9.089 -1.205 1.00 90.75 87 GLY A O 1
ATOM 650 N N . THR A 1 88 ? -6.624 -8.362 -2.853 1.00 89.12 88 THR A N 1
ATOM 651 C CA . THR A 1 88 ? -5.581 -8.308 -3.888 1.00 89.12 88 THR A CA 1
ATOM 652 C C . THR A 1 88 ? -4.406 -7.419 -3.488 1.00 89.12 88 THR A C 1
ATOM 654 O O . THR A 1 88 ? -3.266 -7.722 -3.803 1.00 89.12 88 THR A O 1
ATOM 657 N N . HIS A 1 89 ? -4.677 -6.351 -2.742 1.00 89.69 89 HIS A N 1
ATOM 658 C CA . HIS A 1 89 ? -3.696 -5.366 -2.284 1.00 89.69 89 HIS A CA 1
ATOM 659 C C . HIS A 1 89 ? -3.432 -5.438 -0.767 1.00 89.69 89 HIS A C 1
ATOM 661 O O . HIS A 1 89 ? -2.868 -4.503 -0.199 1.00 89.69 89 HIS A O 1
ATOM 667 N N . CYS A 1 90 ? -3.869 -6.502 -0.080 1.00 91.75 90 CYS A N 1
ATOM 668 C CA . CYS A 1 90 ? -3.741 -6.661 1.379 1.00 91.75 90 CYS A CA 1
ATOM 669 C C . CYS A 1 90 ? -4.327 -5.499 2.203 1.00 91.75 90 CYS A C 1
ATOM 671 O O . CYS A 1 90 ? -3.835 -5.165 3.281 1.00 91.75 90 CYS A O 1
ATOM 673 N N . GLY A 1 91 ? -5.366 -4.843 1.683 1.00 90.44 91 GLY A N 1
ATOM 674 C CA . GLY A 1 91 ? -5.999 -3.679 2.313 1.00 90.44 91 GLY A CA 1
ATOM 675 C C . GLY A 1 91 ? -7.121 -4.034 3.274 1.00 90.44 91 GLY A C 1
ATOM 676 O O . GLY A 1 91 ? -7.520 -3.191 4.073 1.00 90.44 91 GLY A O 1
ATOM 677 N N . GLN A 1 92 ? -7.634 -5.263 3.206 1.00 91.06 92 GLN A N 1
ATOM 678 C CA . GLN A 1 92 ? -8.777 -5.677 4.001 1.00 91.06 92 GLN A CA 1
ATOM 679 C C . GLN A 1 92 ? -8.304 -6.457 5.235 1.00 91.06 92 GLN A C 1
ATOM 681 O O . GLN A 1 92 ? -7.792 -7.567 5.089 1.00 91.06 92 GLN A O 1
ATOM 686 N N . PRO A 1 93 ? -8.456 -5.909 6.451 1.00 91.56 93 PRO A N 1
ATOM 687 C CA . PRO A 1 93 ? -8.142 -6.634 7.674 1.00 91.56 93 PRO A CA 1
ATOM 688 C C . PRO A 1 93 ? -9.179 -7.732 7.944 1.00 91.56 93 PRO A C 1
ATOM 690 O O . PRO A 1 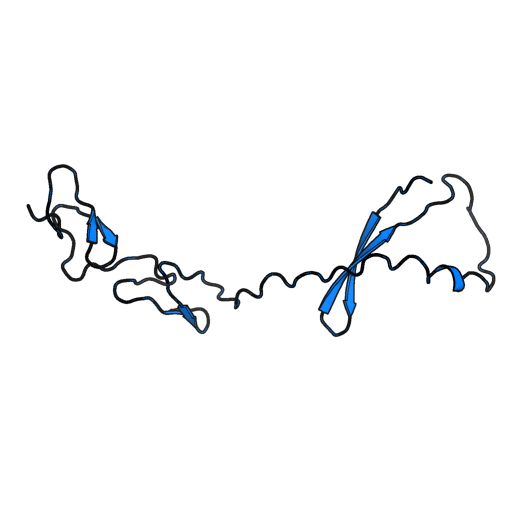93 ? -10.368 -7.576 7.656 1.00 91.56 93 PRO A O 1
ATOM 693 N N . VAL A 1 94 ? -8.726 -8.829 8.541 1.00 91.06 94 VAL A N 1
ATOM 694 C CA . VAL A 1 94 ? -9.540 -9.969 8.970 1.00 91.06 94 VAL A CA 1
ATOM 695 C C . VAL A 1 94 ? -9.639 -9.971 10.491 1.00 91.06 94 VAL A C 1
ATOM 697 O O . VAL A 1 94 ? -8.628 -9.920 11.191 1.00 91.06 94 VAL A O 1
ATOM 700 N N . CYS A 1 95 ? -10.862 -10.068 11.004 1.00 91.44 95 CYS A N 1
ATOM 701 C CA . CYS A 1 95 ? -11.113 -10.351 12.414 1.00 91.44 95 CYS A CA 1
ATOM 702 C C . CYS A 1 95 ? -11.607 -11.793 12.534 1.00 91.44 95 CYS A C 1
ATOM 704 O O . CYS A 1 95 ? -12.711 -12.086 12.078 1.00 91.44 95 CYS A O 1
ATOM 706 N N . GLU A 1 96 ? -10.816 -12.683 13.139 1.00 87.25 96 GLU A N 1
ATOM 707 C CA . GLU A 1 96 ? -11.166 -14.108 13.287 1.00 87.25 96 GLU A CA 1
ATOM 708 C C . GLU A 1 96 ? -12.443 -14.296 14.114 1.00 87.25 96 GLU A C 1
ATOM 710 O O . GLU A 1 96 ? -13.281 -15.133 13.795 1.00 87.25 96 GLU A O 1
ATOM 715 N N . SER A 1 97 ? -12.617 -13.475 15.147 1.00 85.19 97 SER A N 1
ATOM 716 C CA . SER A 1 97 ? -13.797 -13.482 16.012 1.00 85.19 97 SER A CA 1
ATOM 717 C C . SER A 1 97 ? -14.972 -12.652 15.483 1.00 85.19 97 SER A C 1
ATOM 719 O O . SER A 1 97 ? -16.049 -12.671 16.069 1.00 85.19 97 SER A O 1
ATOM 721 N N . GLY A 1 98 ? -14.769 -11.893 14.401 1.00 88.69 98 GLY A N 1
ATOM 722 C CA . GLY A 1 98 ? -15.709 -10.867 13.954 1.00 88.69 98 GLY A CA 1
ATOM 723 C C . GLY A 1 98 ? -15.831 -9.679 14.921 1.00 88.69 98 GLY A C 1
ATOM 724 O O . GLY A 1 98 ? -15.278 -9.676 16.022 1.00 88.69 98 GLY A O 1
ATOM 725 N N . CYS A 1 99 ? -16.544 -8.645 14.473 1.00 91.50 99 CYS A N 1
ATOM 726 C CA . CYS A 1 99 ? -16.925 -7.491 15.287 1.00 91.50 99 CYS A CA 1
ATOM 727 C C . CYS A 1 99 ? -18.442 -7.505 15.492 1.00 91.50 99 CYS A C 1
ATOM 729 O O . CYS A 1 99 ? -19.194 -7.658 14.527 1.00 91.50 99 CYS A O 1
ATOM 731 N N . LEU A 1 100 ? -18.890 -7.339 16.735 1.00 91.06 100 LEU A N 1
ATOM 732 C CA . LEU A 1 100 ? -20.304 -7.332 17.106 1.00 91.06 100 LEU A CA 1
ATOM 733 C C . LEU A 1 100 ? -20.887 -5.914 17.064 1.00 91.06 100 LEU A C 1
ATOM 735 O O . LEU A 1 100 ? -20.167 -4.928 16.899 1.00 91.06 100 LEU A O 1
ATOM 739 N N . ASN A 1 101 ? -22.215 -5.817 17.188 1.00 90.50 101 ASN A N 1
ATOM 740 C CA . ASN A 1 101 ? -22.953 -4.552 17.323 1.00 90.50 101 ASN A CA 1
ATOM 741 C C . ASN A 1 101 ? -22.670 -3.516 16.213 1.00 90.50 101 ASN A C 1
ATOM 743 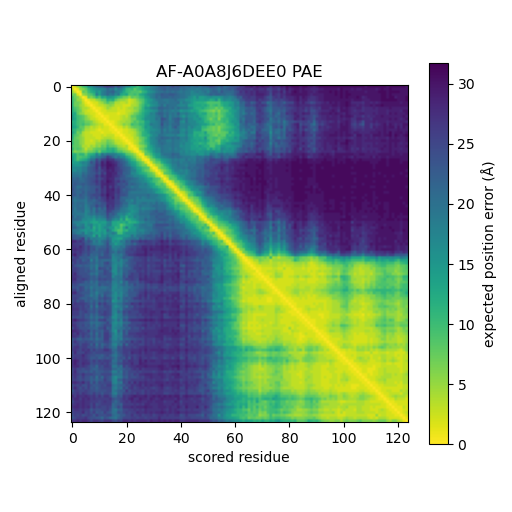O O . ASN A 1 101 ? -22.677 -2.305 16.436 1.00 90.50 101 ASN A O 1
ATOM 747 N N . GLY A 1 102 ? -22.403 -3.994 14.993 1.00 88.38 102 GLY A N 1
ATOM 748 C CA . GLY A 1 102 ? -22.088 -3.136 13.849 1.00 88.38 102 GLY A CA 1
ATOM 749 C C . GLY A 1 102 ? -20.677 -2.540 13.878 1.00 88.38 102 GLY A C 1
ATOM 750 O O . GLY A 1 102 ? -20.410 -1.589 13.145 1.00 88.38 102 GLY A O 1
ATOM 751 N N . GLY A 1 103 ? -19.774 -3.073 14.706 1.00 91.69 103 GLY A N 1
ATOM 752 C CA . GLY A 1 103 ? -18.363 -2.702 14.686 1.00 91.69 103 GLY A CA 1
ATOM 753 C C . GLY A 1 103 ? -17.687 -3.056 13.357 1.00 91.69 103 GLY A C 1
ATOM 754 O O . GLY A 1 103 ? -18.069 -4.005 12.670 1.00 91.69 103 GLY A O 1
ATOM 755 N N . ARG A 1 104 ? -16.650 -2.298 12.989 1.00 91.88 104 ARG A N 1
ATOM 756 C CA . ARG A 1 104 ? -15.891 -2.487 11.744 1.00 91.88 104 ARG A CA 1
ATOM 757 C C . ARG A 1 104 ? -14.472 -2.963 12.029 1.00 91.88 104 ARG A C 1
ATOM 759 O O . ARG A 1 104 ? -13.773 -2.366 12.842 1.00 91.88 104 ARG A O 1
ATOM 766 N N . CYS A 1 105 ? -14.010 -3.978 11.303 1.00 92.12 105 CYS A N 1
ATOM 767 C CA . CYS A 1 105 ? -12.606 -4.389 11.329 1.00 92.12 105 CYS A CA 1
ATOM 768 C C . CYS A 1 105 ? -11.716 -3.279 10.763 1.00 92.12 105 CYS A C 1
ATOM 770 O O . CYS A 1 105 ? -11.829 -2.930 9.586 1.00 92.12 105 CYS A O 1
ATOM 772 N N . VAL A 1 106 ? -10.836 -2.732 11.601 1.00 90.88 106 VAL A N 1
ATOM 773 C CA . VAL A 1 106 ? -9.856 -1.705 11.203 1.00 90.88 106 VAL A CA 1
ATOM 774 C C . VAL A 1 106 ? -8.431 -2.242 11.175 1.00 90.88 106 VAL A C 1
ATOM 776 O O . VAL A 1 106 ? -7.595 -1.706 10.459 1.00 90.88 106 VAL A O 1
ATOM 779 N N . ALA A 1 107 ? -8.156 -3.309 11.925 1.00 88.69 107 ALA A N 1
ATOM 780 C CA . ALA A 1 107 ? -6.890 -4.030 11.889 1.00 88.69 107 ALA A CA 1
ATOM 781 C C . ALA A 1 107 ? -7.133 -5.518 12.227 1.00 88.69 107 ALA A C 1
ATOM 783 O O . ALA A 1 107 ? -8.246 -5.867 12.639 1.00 88.69 107 ALA A O 1
ATOM 784 N N . PRO A 1 108 ? -6.128 -6.397 12.066 1.00 89.88 108 PRO A N 1
ATOM 785 C CA . PRO A 1 108 ? -6.234 -7.809 12.409 1.00 89.88 108 PRO A CA 1
ATOM 786 C C . PRO A 1 108 ? -6.690 -7.970 13.855 1.00 89.88 108 PRO A C 1
ATOM 788 O O . PRO A 1 108 ? -6.046 -7.441 14.762 1.00 89.88 108 PRO A O 1
ATOM 791 N N . ASN A 1 109 ? -7.812 -8.660 14.066 1.00 88.12 109 ASN A N 1
ATOM 792 C CA . ASN A 1 109 ? -8.423 -8.836 15.391 1.00 88.12 109 ASN A CA 1
ATOM 793 C C . ASN A 1 109 ? -8.660 -7.518 16.165 1.00 88.12 109 ASN A C 1
ATOM 795 O O . ASN A 1 109 ? -8.673 -7.506 17.397 1.00 88.12 109 ASN A O 1
ATOM 799 N N . ARG A 1 110 ? -8.856 -6.399 15.451 1.00 88.75 110 ARG A N 1
ATOM 800 C CA . ARG A 1 110 ? -9.149 -5.087 16.038 1.00 88.75 110 ARG A CA 1
ATOM 801 C C . ARG A 1 110 ? -10.404 -4.481 15.427 1.00 88.75 110 ARG A C 1
ATOM 803 O O . ARG A 1 110 ? -10.430 -4.108 14.249 1.00 88.75 110 ARG A O 1
ATOM 810 N N . CYS A 1 111 ? -11.404 -4.304 16.277 1.00 92.38 111 CYS A N 1
ATOM 811 C CA . CYS A 1 111 ? -12.677 -3.703 15.922 1.00 92.38 111 CYS A CA 1
ATOM 812 C C . CYS A 1 111 ? -12.725 -2.222 16.305 1.00 92.38 111 CYS A C 1
ATOM 814 O O . CYS A 1 111 ? -12.316 -1.827 17.397 1.00 92.38 111 CYS A O 1
ATOM 816 N N . ALA A 1 112 ? -13.246 -1.400 15.400 1.00 92.88 112 ALA A N 1
ATOM 817 C CA . ALA A 1 112 ? -13.729 -0.065 15.704 1.00 92.88 112 ALA A CA 1
ATOM 818 C C . ALA A 1 112 ? -15.219 -0.159 16.027 1.00 92.88 112 ALA A C 1
ATOM 820 O O . ALA A 1 112 ? -16.018 -0.567 15.182 1.00 92.88 112 ALA A O 1
ATOM 821 N N . CYS A 1 113 ? -15.569 0.194 17.257 1.00 92.56 113 CYS A N 1
ATOM 822 C CA . CYS A 1 113 ? -16.922 0.076 17.774 1.00 92.56 113 CYS A CA 1
ATOM 823 C C . CYS A 1 113 ? -17.750 1.318 17.477 1.00 92.56 113 CYS A C 1
ATOM 825 O O . CYS A 1 113 ? -17.241 2.440 17.476 1.00 92.56 113 CYS A O 1
ATOM 827 N N . THR A 1 114 ? -19.045 1.106 17.262 1.00 90.62 114 THR A N 1
ATOM 828 C CA . THR A 1 114 ? -20.028 2.187 17.235 1.00 90.62 114 THR A CA 1
ATOM 829 C C . THR A 1 114 ? -20.146 2.818 18.623 1.00 90.62 114 THR A C 1
ATOM 831 O O . THR A 1 114 ? -19.872 2.175 19.638 1.00 90.62 114 THR A O 1
ATOM 834 N N . TYR A 1 115 ? -20.532 4.095 18.667 1.00 90.19 115 TYR A N 1
ATOM 835 C CA . TYR A 1 115 ? -20.664 4.845 19.913 1.00 90.19 115 TYR A CA 1
ATOM 836 C C . TYR A 1 115 ? -21.526 4.091 20.938 1.00 90.19 115 TYR A C 1
ATOM 838 O O . TYR A 1 115 ? -22.639 3.674 20.624 1.00 90.19 115 TYR A O 1
ATOM 846 N N . GLY A 1 116 ? -20.999 3.933 22.154 1.00 90.12 116 GLY A N 1
ATOM 847 C CA . GLY A 1 116 ? -21.659 3.227 23.255 1.00 90.12 116 GLY A CA 1
ATOM 848 C C . GLY A 1 116 ? -21.235 1.768 23.442 1.00 90.12 116 GLY A C 1
ATOM 849 O O . GLY A 1 116 ? -21.512 1.227 24.505 1.00 90.12 116 GLY A O 1
ATOM 850 N N . PHE A 1 117 ? -20.524 1.165 22.481 1.00 89.81 117 PHE A N 1
ATOM 851 C CA . PHE A 1 117 ? -19.983 -0.192 22.609 1.00 89.81 117 PHE A CA 1
ATOM 852 C C . PHE A 1 117 ? -18.479 -0.189 22.900 1.00 89.81 117 PHE A C 1
ATOM 854 O O . PHE A 1 117 ? -17.719 0.647 22.403 1.00 89.81 117 PHE A O 1
ATOM 861 N N . THR A 1 118 ? -18.037 -1.155 23.694 1.00 86.75 118 THR A N 1
ATOM 862 C CA . THR A 1 118 ? -16.678 -1.294 24.215 1.00 86.75 118 THR A CA 1
ATOM 863 C C . THR A 1 118 ? -16.208 -2.753 24.172 1.00 86.75 118 THR A C 1
ATOM 865 O O . THR A 1 118 ? -16.962 -3.686 23.888 1.00 86.75 118 THR A O 1
ATOM 868 N N . GLY A 1 119 ? -14.917 -2.960 24.432 1.00 87.56 119 GLY A N 1
ATOM 869 C CA . GLY A 1 119 ? -14.281 -4.275 24.379 1.00 87.56 119 GLY A CA 1
ATOM 870 C C . GLY A 1 119 ? -13.639 -4.594 23.022 1.00 87.56 119 GLY A C 1
ATOM 871 O O . GLY A 1 119 ? -13.832 -3.868 22.046 1.00 87.56 119 GLY A O 1
ATOM 872 N N . PRO A 1 120 ? -12.848 -5.678 22.948 1.00 85.19 120 PRO A N 1
ATOM 873 C CA . PRO A 1 120 ? -12.046 -6.013 21.767 1.00 85.19 120 PRO A CA 1
ATOM 874 C C . PRO A 1 120 ? -12.895 -6.342 20.531 1.00 85.19 120 PRO A C 1
ATOM 876 O O . PRO A 1 120 ? -12.457 -6.109 19.406 1.00 85.19 120 PRO A O 1
ATOM 879 N N . GLN A 1 121 ? -14.115 -6.842 20.747 1.00 88.94 121 GLN A N 1
ATOM 880 C CA . GLN A 1 121 ? -15.068 -7.227 19.704 1.00 88.94 121 GLN A CA 1
ATOM 881 C C . GLN A 1 121 ? -16.329 -6.352 19.693 1.00 88.94 121 GLN A C 1
ATOM 883 O O . GLN A 1 121 ? -17.298 -6.699 19.023 1.00 88.94 121 GLN A O 1
ATOM 888 N N . CYS A 1 122 ? -16.337 -5.227 20.418 1.00 90.94 122 CYS A N 1
ATOM 889 C CA . CYS A 1 122 ? -17.525 -4.377 20.586 1.00 90.94 122 CYS A CA 1
ATOM 890 C C . CYS A 1 122 ? -18.706 -5.119 21.227 1.00 90.94 122 CYS A C 1
ATOM 892 O O . CYS A 1 122 ? -19.853 -4.947 20.827 1.00 90.94 122 CYS A O 1
ATOM 894 N N . GLU A 1 123 ? -18.406 -5.992 22.185 1.00 88.56 123 GLU A N 1
ATOM 895 C CA . GLU A 1 123 ? -19.356 -6.921 22.805 1.00 88.56 123 GLU A CA 1
ATOM 896 C C . GLU A 1 123 ? -20.046 -6.351 24.056 1.00 88.56 123 GLU A C 1
ATOM 898 O O . GLU A 1 123 ? -21.040 -6.918 24.503 1.00 88.56 123 GLU A O 1
ATOM 903 N N . ARG A 1 124 ? -19.505 -5.270 24.633 1.00 82.69 124 ARG A N 1
ATOM 904 C CA . ARG A 1 124 ? -19.951 -4.675 25.900 1.00 82.69 124 ARG A CA 1
ATOM 905 C C . ARG A 1 124 ? -20.558 -3.301 25.721 1.00 82.69 124 ARG A C 1
ATOM 907 O O . ARG A 1 124 ? -20.000 -2.538 24.905 1.00 82.69 124 ARG A O 1
#

InterPro domains:
  IPR000742 EGF-like domain [PS00022] (111-122)
  IPR000742 EGF-like domain [PS01186] (111-122)
  IPR000742 EGF-like domain [PS50026] (91-123)
  IPR000742 EGF-like domain [SM00181] (63-91)
  IPR000742 EGF-like domain [SM00181] (94-123)
  IPR050969 Developmental Signaling Modulators [PTHR14949] (63-124)
  IPR057138 Platelet endothelial aggregation receptor 1-like, EGF domain [PF23301] (92-123)